Protein AF-A0A817QDR2-F1 (afdb_monomer)

pLDDT: mean 80.82, std 17.65, range [27.56, 98.0]

Radius of gyration: 17.17 Å; Cα contacts (8 Å, |Δi|>4): 346; chains: 1; bounding box: 38×42×49 Å

Foldseek 3Di:
DDADEDEADPPDDPVVCLVCQCRHQEYEYDYPDDDDNLSNQNHQEYAYQNDDPNNLVNPACVSHVNHQYEHYHQDVPDARDQRNVCCQLQQSNVRHAEYERHEHEDHDLPRPGANQRYAYYEYEYCAPLCVVSSCNSYQNHNYYHYHHDHDVDDDHDDHDDDPDRPVVVVPDPD

Sequence (174 aa):
MYTSLLLIDETESHELISALAPHAGLLTVNTWDDIDLHKFRNLYSLKLARPTQIQLKQIRADTMPNLTYLSLSPNVYFSAPKQLISDAFSGEFRHLRWARFGHIDSYDPLCRFQSLSLRYLHIGCYHTTLIPFVLATCPNLQQLNVDCLRSGDKTMYSPAMIDNHLLQQIIGPI

Solvent-accessible surface area (backbone atoms only — not comparable to full-atom values): 9774 Å² total; per-residue (Å²): 132,85,73,38,76,43,78,42,44,89,82,64,55,71,65,60,51,64,72,44,24,63,57,21,24,32,42,38,37,61,30,81,70,90,58,75,64,80,52,29,62,51,24,31,30,42,34,29,62,43,75,44,76,67,46,55,71,60,55,41,40,88,59,33,55,57,26,28,34,41,37,40,45,80,43,93,91,40,63,49,55,58,65,46,55,46,39,54,39,43,28,60,30,62,46,26,27,35,41,26,53,19,26,52,88,68,80,74,86,82,61,89,40,46,7,75,34,33,30,37,41,36,39,25,29,67,56,67,61,53,53,53,54,52,51,69,23,24,75,52,42,74,43,80,47,74,47,74,46,85,58,95,68,94,69,88,63,80,59,75,82,67,89,88,47,77,65,61,77,71,66,66,89,130

Mean predicted aligned error: 8.59 Å

Nearest PDB structures (foldseek):
  5dle-assembly1_D  TM=4.550E-01  e=2.039E+00  Borreliella burgdorferi B31
  6gyu-assembly1_A  TM=3.817E-01  e=1.925E+00  Saccharomyces cerevisiae S288C
  6cwz-assembly1_C  TM=2.763E-01  e=1.817E+00  Homo sapiens
  2m1z-assembly1_A  TM=3.635E-01  e=8.591E+00  Listeria monocytogenes EGD-e
  3vfc-assembly1_A-2  TM=3.161E-01  e=7.657E+00  Mycolicibacterium smegmatis MC2 155

InterPro domains:
  IPR032675 Leucine-rich repeat domain superfamily [G3DSA:3.80.10.10] (6-165)

Organism: NCBI:txid392032

Structure (mmCIF, N/CA/C/O backbone):
data_AF-A0A817QDR2-F1
#
_entry.id   AF-A0A817QDR2-F1
#
loop_
_atom_site.group_PDB
_atom_site.id
_atom_site.type_symbol
_atom_site.label_atom_id
_atom_site.label_alt_id
_atom_site.label_comp_id
_atom_site.label_asym_id
_atom_site.label_entity_id
_atom_site.label_seq_id
_atom_site.pdbx_PDB_ins_code
_atom_site.Cartn_x
_atom_site.Cartn_y
_atom_site.Cartn_z
_atom_site.occupancy
_atom_site.B_iso_or_equiv
_atom_site.auth_seq_id
_atom_site.auth_comp_id
_atom_site.auth_asym_id
_atom_site.auth_atom_id
_atom_site.pdbx_PDB_model_num
ATOM 1 N N . MET A 1 1 ? -20.140 -5.676 12.473 1.00 46.75 1 MET A N 1
ATOM 2 C CA . MET A 1 1 ? -19.163 -4.663 12.925 1.00 46.75 1 MET A CA 1
ATOM 3 C C . MET A 1 1 ? -19.331 -3.473 11.996 1.00 46.75 1 MET A C 1
ATOM 5 O O . MET A 1 1 ? -19.200 -3.670 10.796 1.00 46.75 1 MET A O 1
ATOM 9 N N . TYR A 1 2 ? -19.761 -2.312 12.496 1.00 47.16 2 TYR A N 1
ATOM 10 C CA . TYR A 1 2 ? -19.961 -1.130 11.650 1.00 47.16 2 TYR A CA 1
ATOM 11 C C . TYR A 1 2 ? -18.597 -0.640 11.172 1.00 47.16 2 TYR A C 1
ATOM 13 O O . TYR A 1 2 ? -17.750 -0.273 11.979 1.00 47.16 2 TYR A O 1
ATOM 21 N N . THR A 1 3 ? -18.358 -0.707 9.870 1.00 59.53 3 THR A N 1
ATOM 22 C CA . THR A 1 3 ? -17.139 -0.190 9.259 1.00 59.53 3 THR A CA 1
ATOM 23 C C . THR A 1 3 ? -17.344 1.271 8.906 1.00 59.53 3 THR A C 1
ATOM 25 O O . THR A 1 3 ? -18.051 1.581 7.949 1.00 59.53 3 THR A O 1
ATOM 28 N N . SER A 1 4 ? -16.736 2.157 9.687 1.00 79.94 4 SER A N 1
ATOM 29 C CA . SER A 1 4 ? -16.801 3.595 9.449 1.00 79.94 4 SER A CA 1
ATOM 30 C C . SER A 1 4 ? -15.787 3.997 8.378 1.00 79.94 4 SER A C 1
ATOM 32 O O . SER A 1 4 ? -14.612 3.617 8.454 1.00 79.94 4 SER A O 1
ATOM 34 N N . LEU A 1 5 ? -16.260 4.750 7.384 1.00 86.12 5 LEU A N 1
ATOM 35 C CA . LEU A 1 5 ? -15.426 5.473 6.433 1.00 86.12 5 LEU A CA 1
ATOM 36 C C . LEU A 1 5 ? -15.083 6.834 7.022 1.00 86.12 5 LEU A C 1
ATOM 38 O O . LEU A 1 5 ? -15.989 7.594 7.353 1.00 86.12 5 LEU A O 1
ATOM 42 N N . LEU A 1 6 ? -13.790 7.130 7.119 1.00 87.50 6 LEU A N 1
ATOM 43 C CA . LEU A 1 6 ? -13.303 8.463 7.434 1.00 87.50 6 LEU A CA 1
ATOM 44 C C . LEU A 1 6 ? -12.636 9.061 6.195 1.00 87.50 6 LEU A C 1
ATOM 46 O O . LEU A 1 6 ? -11.732 8.458 5.605 1.00 87.50 6 LEU A O 1
ATOM 50 N N . LEU A 1 7 ? -13.109 10.238 5.798 1.00 88.19 7 LEU A N 1
ATOM 51 C CA . LEU A 1 7 ? -12.512 11.054 4.752 1.00 88.19 7 LEU A CA 1
ATOM 52 C C . LEU A 1 7 ? -11.889 12.266 5.428 1.00 88.19 7 LEU A C 1
ATOM 54 O O . LEU A 1 7 ? -12.609 13.053 6.020 1.00 88.19 7 LEU A O 1
ATOM 58 N N . ILE A 1 8 ? -10.573 12.408 5.324 1.00 86.19 8 ILE A N 1
ATOM 59 C CA . ILE A 1 8 ? -9.864 13.559 5.874 1.00 86.19 8 ILE A CA 1
ATOM 60 C C . ILE A 1 8 ? -9.470 14.474 4.726 1.00 86.19 8 ILE A C 1
ATOM 62 O O . ILE A 1 8 ? -8.744 14.059 3.819 1.00 86.19 8 ILE A O 1
ATOM 66 N N . ASP A 1 9 ? -9.941 15.711 4.792 1.00 87.81 9 ASP A N 1
ATOM 67 C CA . ASP A 1 9 ? -9.598 16.797 3.878 1.00 87.81 9 ASP A CA 1
ATOM 68 C C . ASP A 1 9 ? -9.094 18.013 4.676 1.00 87.81 9 ASP A C 1
ATOM 70 O O . ASP A 1 9 ? -9.095 17.987 5.907 1.00 87.81 9 ASP A O 1
ATOM 74 N N . GLU A 1 10 ? -8.680 19.078 3.990 1.00 79.25 10 GLU A N 1
ATOM 75 C CA . GLU A 1 10 ? -8.056 20.285 4.572 1.00 79.25 10 GLU A CA 1
ATOM 76 C C . GLU A 1 10 ? -8.920 21.005 5.638 1.00 79.25 10 GLU A C 1
ATOM 78 O O . GLU A 1 10 ? -8.436 21.879 6.353 1.00 79.25 10 GLU A O 1
ATOM 83 N N . THR A 1 11 ? -10.204 20.658 5.770 1.00 78.06 11 THR A N 1
ATOM 84 C CA . THR A 1 11 ? -11.160 21.312 6.681 1.00 78.06 11 THR A CA 1
ATOM 85 C C . THR A 1 11 ? -11.501 20.509 7.939 1.00 78.06 11 THR A C 1
ATOM 87 O O . THR A 1 11 ? -12.254 21.001 8.781 1.00 78.06 11 THR A O 1
ATOM 90 N N . GLU A 1 12 ? -11.034 19.265 8.072 1.00 76.69 12 GLU A N 1
ATOM 91 C CA . GLU A 1 12 ? -11.404 18.416 9.212 1.00 76.69 12 GLU A CA 1
ATOM 92 C C . GLU A 1 12 ? -10.620 18.773 10.482 1.00 76.69 12 GLU A C 1
ATOM 94 O O . GLU A 1 12 ? -9.407 18.977 10.457 1.00 76.69 12 GLU A O 1
ATOM 99 N N . SER A 1 13 ? -11.299 18.810 11.635 1.00 79.56 13 SER A N 1
ATOM 100 C CA . SER A 1 13 ? -10.632 19.108 12.903 1.00 79.56 13 SER A CA 1
ATOM 101 C C . SER A 1 13 ? -9.872 17.890 13.446 1.00 79.56 13 SER A C 1
ATOM 103 O O . SER A 1 13 ? -10.370 16.761 13.465 1.00 79.56 13 SER A O 1
ATOM 105 N N . HIS A 1 14 ? -8.665 18.118 13.975 1.00 82.25 14 HIS A N 1
ATOM 106 C CA . HIS A 1 14 ? -7.838 17.068 14.588 1.00 82.25 14 HIS A CA 1
ATOM 107 C C . HIS A 1 14 ? -8.523 16.333 15.756 1.00 82.25 14 HIS A C 1
ATOM 109 O O . HIS A 1 14 ? -8.192 15.175 16.042 1.00 82.25 14 HIS A O 1
ATOM 115 N N . GLU A 1 15 ? -9.470 16.988 16.432 1.00 84.56 15 GLU A N 1
ATOM 116 C CA . GLU A 1 15 ? -10.267 16.399 17.511 1.00 84.56 15 GLU A CA 1
ATOM 117 C C . GLU A 1 15 ? -11.235 15.337 16.984 1.00 84.56 15 GLU A C 1
ATOM 119 O O . GLU A 1 15 ? -11.262 14.223 17.511 1.00 84.56 15 GLU A O 1
ATOM 124 N N . LEU A 1 16 ? -11.962 15.635 15.899 1.00 85.12 16 LEU A N 1
ATOM 125 C CA . LEU A 1 16 ? -12.864 14.680 15.250 1.00 85.12 16 LEU A CA 1
ATOM 126 C C . LEU A 1 16 ? -12.090 13.482 14.700 1.00 85.12 16 LEU A C 1
ATOM 128 O O . LEU A 1 16 ? -12.473 12.336 14.940 1.00 85.12 16 LEU A O 1
ATOM 132 N N . ILE A 1 17 ? -10.950 13.740 14.053 1.00 86.94 17 ILE A N 1
ATOM 133 C CA . ILE A 1 17 ? -10.056 12.686 13.563 1.00 86.94 17 ILE A CA 1
ATOM 134 C C . ILE A 1 17 ? -9.629 11.776 14.719 1.00 86.94 17 ILE A C 1
ATOM 136 O O . ILE A 1 17 ? -9.711 10.555 14.609 1.00 86.94 17 ILE A O 1
ATOM 140 N N . SER A 1 18 ? -9.212 12.348 15.852 1.00 88.12 18 SER A N 1
ATOM 141 C CA . SER A 1 18 ? -8.756 11.561 17.005 1.00 88.12 18 SER A CA 1
ATOM 142 C C . SER A 1 18 ? -9.887 10.760 17.660 1.00 88.12 18 SER A C 1
ATOM 144 O O . SER A 1 18 ? -9.646 9.639 18.104 1.00 88.12 18 SER A O 1
ATOM 146 N N . ALA A 1 19 ? -11.114 11.289 17.685 1.00 88.94 19 ALA A N 1
ATOM 147 C CA . ALA A 1 19 ? -12.282 10.590 18.218 1.00 88.94 19 ALA A CA 1
ATOM 148 C C . ALA A 1 19 ? -12.730 9.415 17.328 1.00 88.94 19 ALA A C 1
ATOM 150 O O . ALA A 1 19 ? -13.168 8.382 17.835 1.00 88.94 19 ALA A O 1
ATOM 151 N N . LEU A 1 20 ? -12.609 9.552 16.004 1.00 89.25 20 LEU A N 1
ATOM 152 C CA . LEU A 1 20 ? -13.092 8.559 15.040 1.00 89.25 20 LEU A CA 1
ATOM 153 C C . LEU A 1 20 ? -12.028 7.534 14.624 1.00 89.25 20 LEU A C 1
ATOM 155 O O . LEU A 1 20 ? -12.380 6.412 14.251 1.00 89.25 20 LEU A O 1
ATOM 159 N N . ALA A 1 21 ? -10.739 7.875 14.717 1.00 91.06 21 ALA A N 1
ATOM 160 C CA . ALA A 1 21 ? -9.633 7.030 14.262 1.00 91.06 21 ALA A CA 1
ATOM 161 C C . ALA A 1 21 ? -9.650 5.587 14.808 1.00 91.06 21 ALA A C 1
ATOM 163 O O . ALA A 1 21 ? -9.457 4.666 14.009 1.00 91.06 21 ALA A O 1
ATOM 164 N N . PRO A 1 22 ? -9.952 5.323 16.098 1.00 90.69 22 PRO A N 1
ATOM 165 C CA . PRO A 1 22 ? -9.981 3.954 16.618 1.00 90.69 22 PRO A CA 1
ATOM 166 C C . PRO A 1 22 ? -11.045 3.060 15.964 1.00 90.69 22 PRO A C 1
ATOM 168 O O . PRO A 1 22 ? -10.914 1.836 15.978 1.00 90.69 22 PRO A O 1
ATOM 171 N N . HIS A 1 23 ? -12.099 3.650 15.396 1.00 90.19 23 HIS A N 1
ATOM 172 C CA . HIS A 1 23 ? -13.236 2.937 14.806 1.00 90.19 23 HIS A CA 1
ATOM 173 C C . HIS A 1 23 ? -13.219 2.931 13.274 1.00 90.19 23 HIS A C 1
ATOM 175 O O . HIS A 1 23 ? -14.005 2.216 12.648 1.00 90.19 23 HIS A O 1
ATOM 181 N N . ALA A 1 24 ? -12.337 3.718 12.660 1.00 91.56 24 ALA A N 1
ATOM 182 C CA . ALA A 1 24 ? -12.218 3.796 11.216 1.00 91.56 24 ALA A CA 1
ATOM 183 C C . ALA A 1 24 ? -11.559 2.525 10.663 1.00 91.56 24 ALA A C 1
ATOM 185 O O . ALA A 1 24 ? -10.430 2.172 11.006 1.00 91.56 24 ALA A O 1
ATOM 186 N N . GLY A 1 25 ? -12.290 1.840 9.786 1.00 93.69 25 GLY A N 1
ATOM 187 C CA . GLY A 1 25 ? -11.769 0.700 9.031 1.00 93.69 25 GLY A CA 1
ATOM 188 C C . GLY A 1 25 ? -11.369 1.066 7.601 1.00 93.69 25 GLY A C 1
ATOM 189 O O . GLY A 1 25 ? -10.508 0.417 7.002 1.00 93.69 25 GLY A O 1
ATOM 190 N N . LEU A 1 26 ? -11.964 2.141 7.080 1.00 95.81 26 LEU A N 1
ATOM 191 C CA . LEU A 1 26 ? -11.651 2.735 5.788 1.00 95.81 26 LEU A CA 1
ATOM 192 C C . LEU A 1 26 ? -11.172 4.165 6.025 1.00 95.81 26 LEU A C 1
ATOM 194 O O . LEU A 1 26 ? -11.896 4.961 6.624 1.00 95.81 26 LEU A O 1
ATOM 198 N N . LEU A 1 27 ? -9.991 4.498 5.517 1.00 95.19 27 LEU A N 1
ATOM 199 C CA . LEU A 1 27 ? -9.448 5.848 5.588 1.00 95.19 27 LEU A CA 1
ATOM 200 C C . LEU A 1 27 ? -9.057 6.340 4.198 1.00 95.19 27 LEU A C 1
ATOM 202 O O . LEU A 1 27 ? -8.288 5.688 3.489 1.00 95.19 27 LEU A O 1
ATOM 206 N N . THR A 1 28 ? -9.573 7.509 3.826 1.00 94.50 28 THR A N 1
ATOM 207 C CA . THR A 1 28 ? -9.085 8.284 2.684 1.00 94.50 28 THR A CA 1
ATOM 208 C C . THR A 1 28 ? -8.546 9.616 3.181 1.00 94.50 28 THR A C 1
ATOM 210 O O . THR A 1 28 ? -9.272 10.367 3.818 1.00 94.50 28 THR A O 1
ATOM 213 N N . VAL A 1 29 ? -7.287 9.912 2.872 1.00 92.50 29 VAL A N 1
ATOM 214 C CA . VAL A 1 29 ? -6.633 11.182 3.202 1.00 92.50 29 VAL A CA 1
ATOM 215 C C . VAL A 1 29 ? -6.399 11.966 1.920 1.00 92.50 29 VAL A C 1
ATOM 217 O O . VAL A 1 29 ? -5.735 11.474 1.002 1.00 92.50 29 VAL A O 1
ATOM 220 N N . ASN A 1 30 ? -6.938 13.178 1.864 1.00 90.19 30 ASN A N 1
ATOM 221 C CA . ASN A 1 30 ? -6.834 14.104 0.740 1.00 90.19 30 ASN A CA 1
ATOM 222 C C . ASN A 1 30 ? -6.220 15.463 1.119 1.00 90.19 30 ASN A C 1
ATOM 224 O O . ASN A 1 30 ? -6.339 16.428 0.376 1.00 90.19 30 ASN A O 1
ATOM 228 N N . THR A 1 31 ? -5.502 15.527 2.233 1.00 87.19 31 THR A N 1
ATOM 229 C CA . THR A 1 31 ? -4.751 16.716 2.651 1.00 87.19 31 THR A CA 1
ATOM 230 C C . THR A 1 31 ? -3.241 16.490 2.517 1.00 87.19 31 THR A C 1
ATOM 232 O O . THR A 1 31 ? -2.782 15.348 2.428 1.00 87.19 31 THR A O 1
ATOM 235 N N . TRP A 1 32 ? -2.480 17.585 2.480 1.00 84.44 32 TRP A N 1
ATOM 236 C CA . TRP A 1 32 ? -1.022 17.594 2.634 1.00 84.44 32 TRP A CA 1
ATOM 237 C C . TRP A 1 32 ? -0.577 17.549 4.099 1.00 84.44 32 TRP A C 1
ATOM 239 O O . TRP A 1 32 ? 0.615 17.393 4.359 1.00 84.44 32 TRP A O 1
ATOM 249 N N . ASP A 1 33 ? -1.511 17.690 5.039 1.00 87.44 33 ASP A N 1
ATOM 250 C CA . ASP A 1 33 ? -1.206 17.664 6.463 1.00 87.44 33 ASP A CA 1
ATOM 251 C C . ASP A 1 33 ? -0.723 16.284 6.901 1.00 87.44 33 ASP A C 1
ATOM 253 O O . ASP A 1 33 ? -1.221 15.237 6.468 1.00 87.44 33 ASP A O 1
ATOM 257 N N . ASP A 1 34 ? 0.236 16.279 7.822 1.00 84.38 34 ASP A N 1
ATOM 258 C CA . ASP A 1 34 ? 0.680 15.046 8.444 1.00 84.38 34 ASP A CA 1
ATOM 259 C C . ASP A 1 34 ? -0.399 14.512 9.386 1.00 84.38 34 ASP A C 1
ATOM 261 O O . ASP A 1 34 ? -0.890 15.187 10.292 1.00 84.38 34 ASP A O 1
ATOM 265 N N . ILE A 1 35 ? -0.743 13.245 9.175 1.00 89.00 35 ILE A N 1
ATOM 266 C CA . ILE A 1 35 ? -1.721 12.526 9.978 1.00 89.00 35 ILE A CA 1
ATOM 267 C C . ILE A 1 35 ? -0.994 11.364 10.620 1.00 89.00 35 ILE A C 1
ATOM 269 O O . ILE A 1 35 ? -0.294 10.603 9.952 1.00 89.00 35 ILE A O 1
ATOM 273 N N . ASP A 1 36 ? -1.177 11.232 11.927 1.00 91.75 36 ASP A N 1
ATOM 274 C CA . ASP A 1 36 ? -0.697 10.079 12.668 1.00 91.75 36 ASP A CA 1
ATOM 275 C C . ASP A 1 36 ? -1.579 8.859 12.363 1.00 91.75 36 ASP A C 1
ATOM 277 O O . ASP A 1 36 ? -2.659 8.675 12.934 1.00 91.75 36 ASP A O 1
ATOM 281 N N . LEU A 1 37 ? -1.107 8.025 11.438 1.00 92.81 37 LEU A N 1
ATOM 282 C CA . LEU A 1 37 ? -1.757 6.795 11.012 1.00 92.81 37 LEU A CA 1
ATOM 283 C C . LEU A 1 37 ? -1.770 5.728 12.121 1.00 92.81 37 LEU A C 1
ATOM 285 O O . LEU A 1 37 ? -2.599 4.820 12.072 1.00 92.81 37 LEU A O 1
ATOM 289 N N . HIS A 1 38 ? -0.935 5.842 13.164 1.00 92.06 38 HIS A N 1
ATOM 290 C CA . HIS A 1 38 ? -0.927 4.892 14.287 1.00 92.06 38 HIS A CA 1
ATOM 291 C C . HIS A 1 38 ? -2.204 4.953 15.137 1.00 92.06 38 HIS A C 1
ATOM 293 O O . HIS A 1 38 ? -2.518 4.009 15.872 1.00 92.06 38 HIS A O 1
ATOM 299 N N . LYS A 1 39 ? -2.977 6.039 15.020 1.00 91.88 39 LYS A N 1
ATOM 300 C CA . LYS A 1 39 ? -4.296 6.172 15.656 1.00 91.88 39 LYS A CA 1
ATOM 301 C C . LYS A 1 39 ? -5.341 5.223 15.055 1.00 91.88 39 LYS A C 1
ATOM 303 O O . LYS A 1 39 ? -6.343 4.925 15.702 1.00 91.88 39 LYS A O 1
ATOM 308 N N . PHE A 1 40 ? -5.098 4.710 13.852 1.00 92.75 40 PHE A N 1
ATOM 309 C CA . PHE A 1 40 ? -6.059 3.953 13.056 1.00 92.75 40 PHE A CA 1
ATOM 310 C C . PHE A 1 40 ? -5.785 2.442 13.086 1.00 92.75 40 PHE A C 1
ATOM 312 O O . PHE A 1 40 ? -5.441 1.814 12.086 1.00 92.75 40 PHE A O 1
ATOM 319 N N . ARG A 1 41 ? -5.945 1.826 14.261 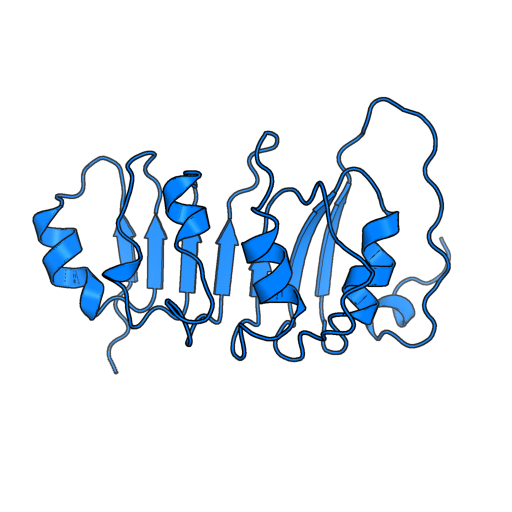1.00 88.88 41 ARG A N 1
ATOM 320 C CA . ARG A 1 41 ? -5.536 0.426 14.510 1.00 88.88 41 ARG A CA 1
ATOM 321 C C . ARG A 1 41 ? -6.368 -0.638 13.784 1.00 88.88 41 ARG A C 1
ATOM 323 O O . ARG A 1 41 ? -5.928 -1.776 13.659 1.00 88.88 41 ARG A O 1
ATOM 330 N N . ASN A 1 42 ? -7.567 -0.284 13.325 1.00 90.25 42 ASN A N 1
ATOM 331 C CA . ASN A 1 42 ? -8.517 -1.208 12.698 1.00 90.25 42 ASN A CA 1
ATOM 332 C C . ASN A 1 42 ? -8.593 -1.054 11.171 1.00 90.25 42 ASN A C 1
ATOM 334 O O . ASN A 1 42 ? -9.537 -1.548 10.550 1.00 90.25 42 ASN A O 1
ATOM 338 N N . LEU A 1 43 ? -7.613 -0.381 10.558 1.00 94.62 43 LEU A N 1
ATOM 339 C CA . LEU A 1 43 ? -7.612 -0.167 9.116 1.00 94.62 43 LEU A CA 1
ATOM 340 C C . LEU A 1 43 ? -7.485 -1.469 8.346 1.00 94.62 43 LEU A C 1
ATOM 342 O O . LEU A 1 43 ? -6.537 -2.235 8.512 1.00 94.62 43 LEU A O 1
ATOM 346 N N . TYR A 1 44 ? -8.417 -1.641 7.419 1.00 96.31 44 TYR A N 1
ATOM 347 C CA . TYR A 1 44 ? -8.321 -2.631 6.360 1.00 96.31 44 TYR A CA 1
ATOM 348 C C . TYR A 1 44 ? -8.249 -1.983 4.972 1.00 96.31 44 TYR A C 1
ATOM 350 O O . TYR A 1 44 ? -7.864 -2.659 4.018 1.00 96.31 44 TYR A O 1
ATOM 358 N N . SER A 1 45 ? -8.550 -0.685 4.843 1.00 97.50 45 SER A N 1
ATOM 359 C CA . SER A 1 45 ? -8.353 0.080 3.608 1.00 97.50 45 SER A CA 1
ATOM 360 C C . SER A 1 45 ? -7.751 1.449 3.886 1.00 97.50 45 SER A C 1
ATOM 362 O O . SER A 1 45 ? -8.323 2.240 4.636 1.00 97.50 45 SER A O 1
ATOM 364 N N . LEU A 1 46 ? -6.655 1.757 3.197 1.00 96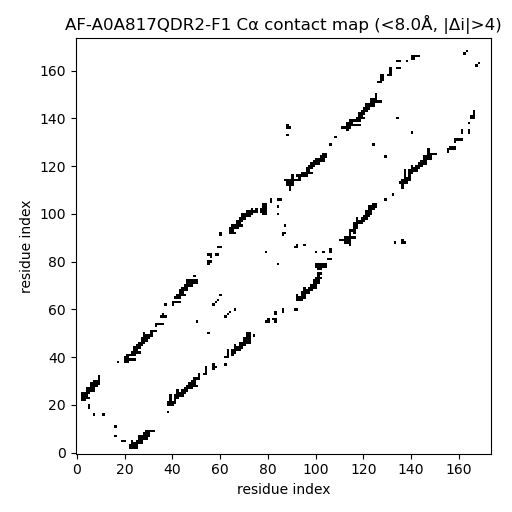.75 46 LEU A N 1
ATOM 365 C CA . LEU A 1 46 ? -5.995 3.055 3.240 1.00 96.75 46 LEU A CA 1
ATOM 366 C C . LEU A 1 46 ? -5.841 3.622 1.828 1.00 96.75 46 LEU A C 1
ATOM 368 O O . LEU A 1 46 ? -5.284 2.978 0.937 1.00 96.75 46 LEU A O 1
ATOM 372 N N . LYS A 1 47 ? -6.294 4.858 1.630 1.00 95.25 47 LYS A N 1
ATOM 373 C CA . LYS A 1 47 ? -6.063 5.633 0.413 1.00 95.25 47 LYS A CA 1
ATOM 374 C C . LYS A 1 47 ? -5.434 6.972 0.773 1.00 95.25 47 LYS A C 1
ATOM 376 O O . LYS A 1 47 ? -6.053 7.781 1.453 1.00 95.25 47 LYS A O 1
ATOM 381 N N . LEU A 1 48 ? -4.231 7.224 0.273 1.00 93.25 48 LEU A N 1
ATOM 382 C CA . LEU A 1 48 ? -3.549 8.507 0.403 1.00 93.25 48 LEU A CA 1
ATOM 383 C C . LEU A 1 48 ? -3.535 9.187 -0.967 1.00 93.25 48 LEU A C 1
ATOM 385 O O . LEU A 1 48 ? -2.834 8.749 -1.882 1.00 93.25 48 LEU A O 1
ATOM 389 N N . ALA A 1 49 ? -4.344 10.234 -1.128 1.00 89.44 49 ALA A N 1
ATOM 390 C CA . ALA A 1 49 ? -4.411 11.007 -2.366 1.00 89.44 49 ALA A CA 1
ATOM 391 C C . ALA A 1 49 ? -3.189 11.930 -2.533 1.00 89.44 49 ALA A C 1
ATOM 393 O O . ALA A 1 49 ? -2.754 12.187 -3.656 1.00 89.44 49 ALA A O 1
ATOM 394 N N . ARG A 1 50 ? -2.629 12.401 -1.414 1.00 87.88 50 ARG A N 1
ATOM 395 C CA . ARG A 1 50 ? -1.485 13.321 -1.344 1.00 87.88 50 ARG A CA 1
ATOM 396 C C . ARG A 1 50 ? -0.507 12.857 -0.250 1.00 87.88 50 ARG A C 1
ATOM 398 O O . ARG A 1 50 ? -0.390 13.508 0.779 1.00 87.88 50 ARG A O 1
ATOM 405 N N . PRO A 1 51 ? 0.128 11.680 -0.411 1.00 89.00 51 PRO A N 1
ATOM 406 C CA . PRO A 1 51 ? 0.923 11.088 0.659 1.00 89.00 51 PRO A CA 1
ATOM 407 C C . PRO A 1 51 ? 2.147 11.944 1.006 1.00 89.00 51 PRO A C 1
ATOM 409 O O . PRO A 1 51 ? 2.902 12.343 0.116 1.00 89.00 51 PRO A O 1
ATOM 412 N N . THR A 1 52 ? 2.393 12.149 2.299 1.00 88.56 52 THR A N 1
ATOM 413 C CA . THR A 1 52 ? 3.649 12.729 2.798 1.00 88.56 52 THR A CA 1
ATOM 414 C C . THR A 1 52 ? 4.672 11.635 3.108 1.00 88.56 52 THR A C 1
ATOM 416 O O . THR A 1 52 ? 4.328 10.490 3.409 1.00 88.56 52 THR A O 1
ATOM 419 N N . GLN A 1 53 ? 5.965 11.978 3.095 1.00 86.38 53 GLN A N 1
ATOM 420 C CA . GLN A 1 53 ? 7.033 11.038 3.474 1.00 86.38 53 GLN A CA 1
ATOM 421 C C . GLN A 1 53 ? 6.883 10.513 4.907 1.00 86.38 53 GLN A C 1
ATOM 423 O O . GLN A 1 53 ? 7.289 9.387 5.197 1.00 86.38 53 GLN A O 1
ATOM 428 N N . ILE A 1 54 ? 6.301 11.311 5.804 1.00 89.00 54 ILE A N 1
ATOM 429 C CA . ILE A 1 54 ? 6.061 10.914 7.191 1.00 89.00 54 ILE A CA 1
ATOM 430 C C . ILE A 1 54 ? 4.954 9.864 7.244 1.00 89.00 54 ILE A C 1
ATOM 432 O O . ILE A 1 54 ? 5.186 8.788 7.792 1.00 89.00 54 ILE A O 1
ATOM 436 N N . GLN A 1 55 ? 3.809 10.117 6.604 1.00 91.25 55 GLN A N 1
ATOM 437 C CA . GLN A 1 55 ? 2.701 9.159 6.531 1.00 91.25 55 GLN A CA 1
ATOM 438 C C . GLN A 1 55 ? 3.160 7.812 5.959 1.00 91.25 55 GLN A C 1
ATOM 440 O O . GLN A 1 55 ? 2.858 6.757 6.505 1.00 91.25 55 GLN A O 1
ATOM 445 N N . LEU A 1 56 ? 3.962 7.825 4.895 1.00 90.50 56 LEU A N 1
ATOM 446 C CA . LEU A 1 56 ? 4.413 6.598 4.236 1.00 90.50 56 LEU A CA 1
ATOM 447 C C . LEU A 1 56 ? 5.335 5.742 5.100 1.00 90.50 56 LEU A C 1
ATOM 449 O O . LEU A 1 56 ? 5.270 4.517 5.034 1.00 90.50 56 LEU A O 1
ATOM 453 N N . LYS A 1 57 ? 6.180 6.369 5.925 1.00 89.94 57 LYS A N 1
ATOM 454 C CA . LYS A 1 57 ? 7.038 5.652 6.880 1.00 89.94 57 LYS A CA 1
ATOM 455 C C . LYS A 1 57 ? 6.234 4.952 7.977 1.00 89.94 57 LYS A C 1
ATOM 457 O O . LYS A 1 57 ? 6.731 3.984 8.549 1.00 89.94 57 LYS A O 1
ATOM 462 N N . GLN A 1 58 ? 5.020 5.426 8.261 1.00 93.00 58 GLN A N 1
ATOM 463 C CA . GLN A 1 58 ? 4.124 4.831 9.256 1.00 93.00 58 GLN A CA 1
ATOM 464 C C . GLN A 1 58 ? 3.354 3.619 8.714 1.00 93.00 58 GLN A C 1
ATOM 466 O O . GLN A 1 58 ? 2.853 2.815 9.505 1.00 93.00 58 GLN A O 1
ATOM 471 N N . ILE A 1 59 ? 3.263 3.464 7.386 1.00 93.69 59 ILE A N 1
ATOM 472 C CA . ILE A 1 59 ? 2.621 2.308 6.753 1.00 93.69 59 ILE A CA 1
ATOM 473 C C . ILE A 1 59 ? 3.548 1.106 6.900 1.00 93.69 59 ILE A C 1
ATOM 475 O O . ILE A 1 59 ? 4.510 0.947 6.148 1.00 93.69 59 ILE A O 1
ATOM 479 N N . ARG A 1 60 ? 3.254 0.263 7.886 1.00 92.75 60 ARG A N 1
ATOM 480 C CA . ARG A 1 60 ? 4.010 -0.945 8.205 1.00 92.75 60 ARG A CA 1
ATOM 481 C C . ARG A 1 60 ? 3.042 -2.076 8.539 1.00 92.75 60 ARG A C 1
ATOM 483 O O . ARG A 1 60 ? 1.910 -1.841 8.964 1.00 92.75 60 ARG A O 1
ATOM 490 N N . ALA A 1 61 ? 3.468 -3.313 8.312 1.00 90.56 61 ALA A N 1
ATOM 491 C CA . ALA A 1 61 ? 2.613 -4.476 8.538 1.00 90.56 61 ALA A CA 1
ATOM 492 C C . ALA A 1 61 ? 2.280 -4.695 10.024 1.00 90.56 61 ALA A C 1
ATOM 494 O O . ALA A 1 61 ? 1.205 -5.190 10.348 1.00 90.56 61 ALA A O 1
ATOM 495 N N . ASP A 1 62 ? 3.169 -4.293 10.931 1.00 89.94 62 ASP A N 1
ATOM 496 C CA . ASP A 1 62 ? 2.969 -4.361 12.380 1.00 89.94 62 ASP A CA 1
ATOM 497 C C . ASP A 1 62 ? 1.983 -3.301 12.896 1.00 89.94 62 ASP A C 1
ATOM 499 O O . ASP A 1 62 ? 1.247 -3.553 13.850 1.00 89.94 62 ASP A O 1
ATOM 503 N N . THR A 1 63 ? 1.918 -2.133 12.252 1.00 89.81 63 THR A N 1
ATOM 504 C CA . THR A 1 63 ? 0.996 -1.047 12.621 1.00 89.81 63 THR A CA 1
ATOM 505 C C . THR A 1 63 ? -0.379 -1.198 11.977 1.00 89.81 63 THR A C 1
ATOM 507 O O . THR A 1 63 ? -1.378 -0.772 12.558 1.00 89.81 63 THR A O 1
ATOM 510 N N . MET A 1 64 ? -0.445 -1.827 10.800 1.00 93.44 64 MET A N 1
ATOM 511 C CA . MET A 1 64 ? -1.673 -2.048 10.031 1.00 93.44 64 MET A CA 1
ATOM 512 C C . MET A 1 64 ? -1.824 -3.523 9.623 1.00 93.44 64 MET A C 1
ATOM 514 O O . MET A 1 64 ? -1.889 -3.839 8.430 1.00 93.44 64 MET A O 1
ATOM 518 N N . PRO A 1 65 ? -1.915 -4.454 10.589 1.00 92.94 65 PRO A N 1
ATOM 519 C CA . PRO A 1 65 ? -1.874 -5.890 10.303 1.00 92.94 65 PRO A CA 1
ATOM 520 C C . PRO A 1 65 ? -3.052 -6.373 9.452 1.00 92.94 65 PRO A C 1
ATOM 522 O O . PRO A 1 65 ? -2.927 -7.353 8.724 1.00 92.94 65 PRO A O 1
ATOM 525 N N . ASN A 1 66 ? -4.185 -5.668 9.506 1.00 95.19 66 ASN A N 1
ATOM 526 C CA . ASN A 1 66 ? -5.418 -6.026 8.806 1.00 95.19 66 ASN A CA 1
ATOM 527 C C . ASN A 1 66 ? -5.551 -5.374 7.423 1.00 95.19 66 ASN A C 1
ATOM 5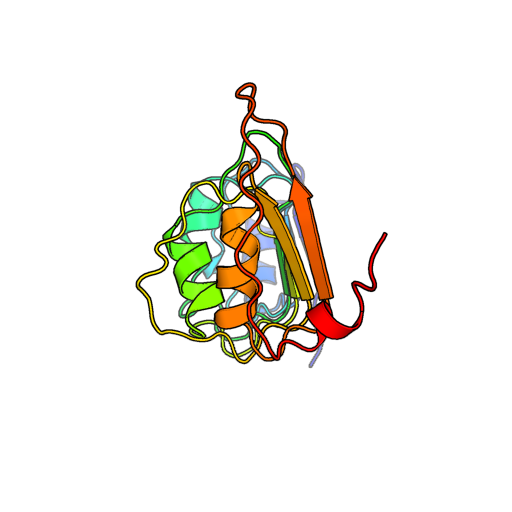29 O O . ASN A 1 66 ? -6.601 -5.503 6.793 1.00 95.19 66 ASN A O 1
ATOM 533 N N . LEU A 1 67 ? -4.523 -4.665 6.945 1.00 97.00 67 LEU A N 1
ATOM 534 C CA . LEU A 1 67 ? -4.607 -3.911 5.701 1.00 97.00 67 LEU A CA 1
ATOM 535 C C . LEU A 1 67 ? -4.832 -4.849 4.509 1.00 97.00 67 LEU A C 1
ATOM 537 O O . LEU A 1 67 ? -4.008 -5.709 4.210 1.00 97.00 67 LEU A O 1
ATOM 541 N N . THR A 1 68 ? -5.958 -4.666 3.820 1.00 98.00 68 THR A N 1
ATOM 542 C CA . THR A 1 68 ? -6.348 -5.423 2.619 1.00 98.00 68 THR A CA 1
ATOM 543 C C . THR A 1 68 ? -6.215 -4.614 1.337 1.00 98.00 68 THR A C 1
ATOM 545 O O . THR A 1 68 ? -5.988 -5.188 0.268 1.00 98.00 68 THR A O 1
ATOM 548 N N . TYR A 1 69 ? -6.327 -3.291 1.451 1.00 97.94 69 TYR A N 1
ATOM 549 C CA . TYR A 1 69 ? -6.299 -2.349 0.344 1.00 97.94 69 TYR A CA 1
ATOM 550 C C . TYR A 1 69 ? -5.388 -1.170 0.686 1.00 97.94 69 TYR A C 1
ATOM 552 O O . TYR A 1 69 ? -5.579 -0.508 1.708 1.00 97.94 69 TYR A O 1
ATOM 560 N N . LEU A 1 70 ? -4.429 -0.884 -0.192 1.00 96.94 70 LEU A N 1
ATOM 561 C CA . LEU A 1 70 ? -3.541 0.268 -0.077 1.00 96.94 70 LEU A CA 1
ATOM 562 C C . LEU A 1 70 ? -3.449 1.006 -1.409 1.00 96.94 70 LEU A C 1
ATOM 564 O O . LEU A 1 70 ? -2.972 0.452 -2.393 1.00 96.94 70 LEU A O 1
ATOM 568 N N . SER A 1 71 ? -3.849 2.273 -1.442 1.00 94.94 71 SER A N 1
ATOM 569 C CA . SER A 1 71 ? -3.720 3.119 -2.627 1.00 94.94 71 SER A CA 1
ATOM 570 C C . SER A 1 71 ? -2.933 4.379 -2.320 1.00 94.94 71 SER A C 1
ATOM 572 O O . SER A 1 71 ? -3.436 5.276 -1.648 1.00 94.94 71 SER A O 1
ATOM 574 N N . LEU A 1 72 ? -1.749 4.490 -2.906 1.00 92.06 72 LEU A N 1
ATOM 575 C CA . LEU A 1 72 ? -0.988 5.727 -2.990 1.00 92.06 72 LEU A CA 1
ATOM 576 C C . LEU A 1 72 ? -1.273 6.368 -4.347 1.00 92.06 72 LEU A C 1
ATOM 578 O O . LEU A 1 72 ? -1.191 5.711 -5.388 1.00 92.06 72 LEU A O 1
ATOM 582 N N . SER A 1 73 ? -1.689 7.631 -4.340 1.00 81.75 73 SER A N 1
ATOM 583 C CA . SER A 1 73 ? -1.970 8.357 -5.577 1.00 81.75 73 SER A CA 1
ATOM 584 C C . SER A 1 73 ? -0.728 8.428 -6.469 1.00 81.75 73 SER A C 1
ATOM 586 O O . SER A 1 73 ? 0.378 8.612 -5.953 1.00 81.75 73 SER A O 1
ATOM 588 N N . PRO A 1 74 ? -0.887 8.315 -7.797 1.00 61.81 74 PRO A N 1
ATOM 589 C CA . PRO A 1 74 ? 0.205 8.471 -8.745 1.00 61.81 74 PRO A CA 1
ATOM 590 C C . PRO A 1 74 ? 0.622 9.946 -8.802 1.00 61.81 74 PRO A C 1
ATOM 592 O O . PRO A 1 74 ? 0.140 10.713 -9.631 1.00 61.81 74 PRO A O 1
ATOM 595 N N . ASN A 1 75 ? 1.514 10.368 -7.914 1.00 64.44 75 ASN A N 1
ATOM 596 C CA . ASN A 1 75 ? 2.279 11.582 -8.148 1.00 64.44 75 ASN A CA 1
ATOM 597 C C . ASN A 1 75 ? 3.588 11.174 -8.833 1.00 64.44 75 ASN A C 1
ATOM 599 O O . ASN A 1 75 ? 4.338 10.359 -8.305 1.00 64.44 75 ASN A O 1
ATOM 603 N N . VAL A 1 76 ? 3.837 11.702 -10.032 1.00 53.81 76 VAL A N 1
ATOM 604 C CA . VAL A 1 76 ? 4.961 11.307 -10.903 1.00 53.81 76 VAL A CA 1
ATOM 605 C C . VAL A 1 76 ? 6.325 11.593 -10.255 1.00 53.81 76 VAL A C 1
ATOM 607 O O . VAL A 1 76 ? 7.322 10.978 -10.608 1.00 53.81 76 VAL A O 1
ATOM 610 N N . TYR A 1 77 ? 6.362 12.488 -9.265 1.00 63.84 77 TYR A N 1
ATOM 611 C CA . TYR A 1 77 ? 7.564 12.839 -8.503 1.00 63.84 77 TYR A CA 1
ATOM 612 C C . TYR A 1 77 ? 7.777 11.986 -7.247 1.00 63.84 77 TYR A C 1
ATOM 614 O O . TYR A 1 77 ? 8.634 12.308 -6.425 1.00 63.84 77 TYR A O 1
ATOM 622 N N . PHE A 1 78 ? 6.962 10.951 -7.044 1.00 73.56 78 PHE A N 1
ATOM 623 C CA . PHE A 1 78 ? 6.908 10.235 -5.783 1.00 73.56 78 PHE A CA 1
ATOM 624 C C . PHE A 1 78 ? 7.261 8.752 -5.926 1.00 73.56 78 PHE A C 1
ATOM 626 O O . PHE A 1 78 ? 6.570 7.990 -6.605 1.00 73.56 78 PHE A O 1
ATOM 633 N N . SER A 1 79 ? 8.293 8.355 -5.184 1.00 80.62 79 SER A N 1
ATOM 634 C CA . SER A 1 79 ? 8.757 6.978 -5.041 1.00 80.62 79 SER A CA 1
ATOM 635 C C . SER A 1 79 ? 8.284 6.384 -3.721 1.00 80.62 79 SER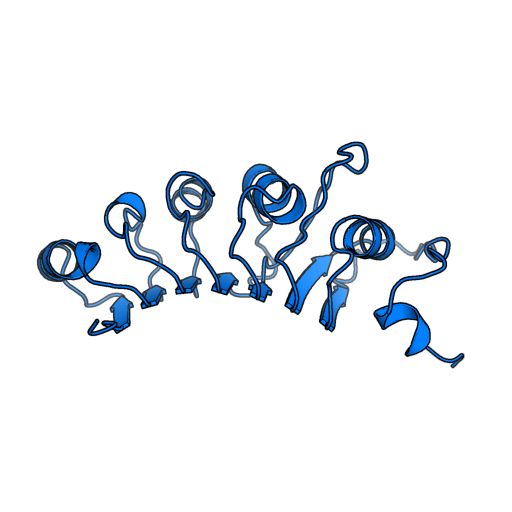 A C 1
ATOM 637 O O . SER A 1 79 ? 8.524 6.959 -2.653 1.00 80.62 79 SER A O 1
ATOM 639 N N . ALA A 1 80 ? 7.676 5.199 -3.767 1.00 84.75 80 ALA A N 1
ATOM 640 C CA . ALA A 1 80 ? 7.359 4.457 -2.554 1.00 84.75 80 ALA A CA 1
ATOM 641 C C . ALA A 1 80 ? 8.634 4.171 -1.736 1.00 84.75 80 ALA A C 1
ATOM 643 O O . ALA A 1 80 ? 9.657 3.781 -2.310 1.00 84.75 80 ALA A O 1
ATOM 644 N N . PRO A 1 81 ? 8.600 4.307 -0.395 1.00 87.75 81 PRO A N 1
ATOM 645 C CA . PRO A 1 81 ? 9.748 3.963 0.432 1.00 87.75 81 PRO A CA 1
ATOM 646 C C . PRO A 1 81 ? 10.154 2.499 0.244 1.00 87.75 81 PRO A C 1
ATOM 648 O O . PRO A 1 81 ? 9.301 1.610 0.265 1.00 87.75 81 PRO A O 1
ATOM 651 N N . LYS A 1 82 ? 11.465 2.234 0.163 1.00 87.00 82 LYS A N 1
ATOM 652 C CA . LYS A 1 82 ? 12.013 0.871 0.009 1.00 87.00 82 LYS A CA 1
ATOM 653 C C . LYS A 1 82 ? 11.453 -0.102 1.053 1.00 87.00 82 LYS A C 1
ATOM 655 O O . LYS A 1 82 ? 11.152 -1.241 0.717 1.00 87.00 82 LYS A O 1
ATOM 660 N N . GLN A 1 83 ? 11.268 0.352 2.295 1.00 87.38 83 GLN A N 1
ATOM 661 C CA . GLN A 1 83 ? 10.708 -0.480 3.363 1.00 87.38 83 GLN A CA 1
ATOM 662 C C . GLN A 1 83 ? 9.256 -0.890 3.090 1.00 87.38 83 GLN A C 1
ATOM 664 O O . GLN A 1 83 ? 8.929 -2.056 3.255 1.00 87.38 83 GLN A O 1
ATOM 669 N N . LEU A 1 84 ? 8.405 0.033 2.628 1.00 90.62 84 LEU A N 1
ATOM 670 C CA . LEU A 1 84 ? 7.008 -0.271 2.302 1.00 90.62 84 LEU A CA 1
ATOM 671 C C . LEU A 1 84 ? 6.923 -1.309 1.178 1.00 90.62 84 LEU A C 1
ATOM 673 O O . LEU A 1 84 ? 6.154 -2.264 1.259 1.00 90.62 84 LEU A O 1
ATOM 677 N N . ILE A 1 85 ? 7.751 -1.133 0.148 1.00 90.31 85 ILE A N 1
ATOM 678 C CA . ILE A 1 85 ? 7.855 -2.078 -0.964 1.00 90.31 85 ILE A CA 1
ATOM 679 C C . ILE A 1 85 ? 8.355 -3.442 -0.480 1.00 90.31 85 ILE A C 1
ATOM 681 O O . ILE A 1 85 ? 7.791 -4.469 -0.855 1.00 90.31 85 ILE A O 1
ATOM 685 N N . SER A 1 86 ? 9.376 -3.457 0.380 1.00 88.88 86 SER A N 1
ATOM 686 C CA . SER A 1 86 ? 9.891 -4.681 0.991 1.00 88.88 86 SER A CA 1
ATOM 687 C C . SER A 1 86 ? 8.800 -5.409 1.771 1.00 88.88 86 SER A C 1
ATOM 689 O O . SER A 1 86 ? 8.561 -6.573 1.487 1.00 88.88 86 SER A O 1
ATOM 691 N N . ASP A 1 87 ? 8.101 -4.730 2.684 1.00 90.50 87 ASP A N 1
ATOM 692 C CA . ASP A 1 87 ? 7.055 -5.321 3.530 1.00 90.50 87 ASP A CA 1
ATOM 693 C C . ASP A 1 87 ? 5.882 -5.876 2.689 1.00 90.50 87 ASP A C 1
ATOM 695 O O . ASP A 1 87 ? 5.315 -6.931 2.989 1.00 90.50 87 ASP A O 1
ATOM 699 N N . ALA A 1 88 ? 5.512 -5.184 1.605 1.00 91.19 88 ALA A N 1
ATOM 700 C CA . ALA A 1 88 ? 4.437 -5.608 0.704 1.00 91.19 88 ALA A CA 1
ATOM 701 C C . ALA A 1 88 ? 4.783 -6.867 -0.095 1.00 91.19 88 ALA A C 1
ATOM 703 O O . ALA A 1 88 ? 3.931 -7.738 -0.299 1.00 91.19 88 ALA A O 1
ATOM 704 N N . PHE A 1 89 ? 6.033 -6.960 -0.545 1.00 90.75 89 PHE A N 1
ATOM 705 C CA . PHE A 1 89 ? 6.521 -8.068 -1.353 1.00 90.75 89 PHE A CA 1
ATOM 706 C C . PHE A 1 89 ? 7.072 -9.225 -0.520 1.00 90.75 89 PHE A C 1
ATOM 708 O O . PHE A 1 89 ? 7.117 -10.349 -1.012 1.00 90.75 89 PHE A O 1
ATOM 715 N N . SER A 1 90 ? 7.405 -9.007 0.752 1.00 89.69 90 SER A N 1
ATOM 716 C CA . SER A 1 90 ? 7.903 -10.070 1.619 1.00 89.69 90 SER A CA 1
ATOM 717 C C . SER A 1 90 ? 6.822 -10.940 2.259 1.00 89.69 90 SER A C 1
ATOM 719 O O . SER A 1 90 ? 7.135 -11.976 2.842 1.00 89.69 90 SER A O 1
ATOM 721 N N . GLY A 1 91 ? 5.555 -10.538 2.142 1.00 87.62 91 GLY A N 1
ATOM 722 C CA . GLY A 1 91 ? 4.431 -11.233 2.767 1.00 87.62 91 GLY A CA 1
ATOM 723 C C . GLY A 1 91 ? 4.163 -10.816 4.216 1.00 87.62 91 GLY A C 1
ATOM 724 O O . GLY A 1 91 ? 3.284 -11.401 4.850 1.00 87.62 91 GLY A O 1
ATOM 725 N N . GLU A 1 92 ? 4.849 -9.786 4.728 1.00 93.25 92 GLU A N 1
ATOM 726 C CA . GLU A 1 92 ? 4.558 -9.211 6.050 1.00 93.25 92 GLU A CA 1
ATOM 727 C C . GLU A 1 92 ? 3.118 -8.681 6.107 1.00 93.25 92 GLU A C 1
ATOM 729 O O . GLU A 1 92 ? 2.380 -8.942 7.059 1.00 93.25 92 GLU A O 1
ATOM 734 N N . PHE A 1 93 ? 2.653 -8.042 5.029 1.00 95.25 93 PHE A N 1
ATOM 735 C CA . PHE A 1 93 ? 1.239 -7.716 4.859 1.00 95.25 93 PHE A CA 1
ATOM 736 C C . PHE A 1 93 ? 0.406 -8.951 4.469 1.00 95.25 93 PHE A C 1
ATOM 738 O O . PHE A 1 93 ? -0.008 -9.137 3.318 1.00 95.25 93 PHE A O 1
ATOM 745 N N . ARG A 1 94 ? 0.100 -9.794 5.459 1.00 95.19 94 ARG A N 1
ATOM 746 C CA . ARG A 1 94 ? -0.599 -11.084 5.284 1.00 95.19 94 ARG A CA 1
ATOM 747 C C . ARG A 1 94 ? -1.995 -10.982 4.665 1.00 95.19 94 ARG A C 1
ATOM 749 O O . ARG A 1 94 ? -2.492 -11.963 4.113 1.00 95.19 94 ARG A O 1
ATOM 756 N N . HIS A 1 95 ? -2.635 -9.819 4.752 1.00 97.06 95 HIS A N 1
ATOM 757 C CA . HIS A 1 95 ? -3.996 -9.603 4.261 1.00 97.06 95 HIS A CA 1
ATOM 758 C C . HIS A 1 95 ? -4.084 -8.672 3.048 1.00 97.06 95 HIS A C 1
ATOM 760 O O . HIS A 1 95 ? -5.166 -8.563 2.468 1.00 97.06 95 HIS A O 1
ATOM 766 N N . LEU A 1 96 ? -2.975 -8.062 2.616 1.00 97.56 96 LEU A N 1
ATOM 767 C CA . LEU A 1 96 ? -2.971 -7.078 1.534 1.00 97.56 96 LEU A CA 1
ATOM 768 C C . LEU A 1 96 ? -3.228 -7.752 0.190 1.00 97.56 96 LEU A C 1
ATOM 770 O O . LEU A 1 96 ? -2.401 -8.507 -0.305 1.00 97.56 96 LEU A O 1
ATOM 774 N N . ARG A 1 97 ? -4.388 -7.473 -0.406 1.00 97.94 97 ARG A N 1
ATOM 775 C CA . ARG A 1 97 ? -4.827 -8.061 -1.680 1.00 97.94 97 ARG A CA 1
ATOM 776 C C . ARG A 1 97 ? -4.699 -7.092 -2.839 1.00 97.94 97 ARG A C 1
ATOM 778 O O . ARG A 1 97 ? -4.452 -7.532 -3.960 1.00 97.94 97 ARG A O 1
ATOM 785 N N . TRP A 1 98 ? -4.894 -5.806 -2.578 1.00 97.75 98 TRP A N 1
ATOM 786 C CA . TRP A 1 98 ? -4.857 -4.758 -3.587 1.00 97.75 98 TRP A CA 1
ATOM 787 C C . TRP A 1 98 ? -3.864 -3.683 -3.168 1.00 97.75 98 TRP A C 1
ATOM 789 O O . TRP A 1 98 ? -3.967 -3.146 -2.062 1.00 97.75 98 TRP A O 1
ATOM 799 N N . ALA A 1 99 ? -2.923 -3.356 -4.050 1.00 95.94 99 ALA A N 1
ATOM 800 C CA . ALA A 1 99 ? -1.946 -2.313 -3.794 1.00 95.94 99 ALA A CA 1
ATOM 801 C C . ALA A 1 99 ? -1.694 -1.431 -5.020 1.00 95.94 99 ALA A C 1
ATOM 803 O O . ALA A 1 99 ? -1.535 -1.920 -6.138 1.00 95.94 99 ALA A O 1
ATOM 804 N N . ARG A 1 100 ? -1.577 -0.124 -4.782 1.00 93.25 100 ARG A N 1
ATOM 805 C CA . ARG A 1 100 ? -1.036 0.851 -5.728 1.00 93.25 100 ARG A CA 1
ATOM 806 C C . ARG A 1 100 ? 0.054 1.658 -5.044 1.00 93.25 100 ARG A C 1
ATOM 808 O O . ARG A 1 100 ? -0.252 2.418 -4.130 1.00 93.25 100 ARG A O 1
ATOM 815 N N . PHE A 1 101 ? 1.303 1.499 -5.476 1.00 89.06 101 PHE A N 1
ATOM 816 C CA . PHE A 1 101 ? 2.463 2.089 -4.790 1.00 89.06 101 PHE A CA 1
ATOM 817 C C . PHE A 1 101 ? 2.980 3.396 -5.405 1.00 89.06 101 PHE A C 1
ATOM 819 O O . PHE A 1 101 ? 3.898 3.998 -4.861 1.00 89.06 101 PHE A O 1
ATOM 826 N N . GLY A 1 102 ? 2.400 3.874 -6.507 1.00 84.06 102 GLY A N 1
ATOM 827 C CA . GLY A 1 102 ? 3.039 4.943 -7.278 1.00 84.06 102 GLY A CA 1
ATOM 828 C C . GLY A 1 102 ? 4.327 4.418 -7.914 1.00 84.06 102 GLY A C 1
ATOM 829 O O . GLY A 1 102 ? 4.328 3.288 -8.404 1.00 84.06 102 GLY A O 1
ATOM 830 N N . HIS A 1 103 ? 5.404 5.206 -7.918 1.00 86.12 103 HIS A N 1
ATOM 831 C CA . HIS A 1 103 ? 6.658 4.826 -8.567 1.00 86.12 103 HIS A CA 1
ATOM 832 C C . HIS A 1 103 ? 7.554 3.933 -7.686 1.00 86.12 103 HIS A C 1
ATOM 834 O O . HIS A 1 103 ? 7.676 4.153 -6.479 1.00 86.12 103 HIS A O 1
ATOM 840 N N . ILE A 1 104 ? 8.216 2.942 -8.291 1.00 85.12 104 ILE A N 1
ATOM 841 C CA . ILE A 1 104 ? 9.222 2.083 -7.654 1.00 85.12 104 ILE A CA 1
ATOM 842 C C . ILE A 1 104 ? 10.564 2.289 -8.367 1.00 85.12 104 ILE A C 1
ATOM 844 O O . ILE A 1 104 ? 10.792 1.758 -9.452 1.00 85.12 104 ILE A O 1
ATOM 848 N N . ASP A 1 105 ? 11.461 3.051 -7.737 1.00 75.12 105 ASP A N 1
ATOM 849 C CA . ASP A 1 105 ? 12.813 3.321 -8.259 1.00 75.12 105 ASP A CA 1
ATOM 850 C C . ASP A 1 105 ? 13.833 2.243 -7.911 1.00 75.12 105 ASP A C 1
ATOM 852 O O . ASP A 1 105 ? 14.797 2.027 -8.639 1.00 75.12 105 ASP A O 1
ATOM 856 N N . SER A 1 106 ? 13.655 1.581 -6.769 1.00 69.00 106 SER A N 1
ATOM 857 C CA . SER A 1 106 ? 14.595 0.572 -6.299 1.00 69.00 106 SER A CA 1
ATOM 858 C C . SER A 1 106 ? 13.851 -0.585 -5.654 1.00 69.00 106 SER A C 1
ATOM 860 O O . SER A 1 106 ? 13.014 -0.406 -4.770 1.00 69.00 106 SER A O 1
ATOM 862 N N . TYR A 1 107 ? 14.177 -1.785 -6.112 1.00 68.75 107 TYR A N 1
ATOM 863 C CA . TYR A 1 107 ? 13.789 -3.036 -5.487 1.00 68.75 107 TYR A CA 1
ATOM 864 C C . TYR A 1 107 ? 15.041 -3.891 -5.364 1.00 68.75 107 TYR A C 1
ATOM 866 O O . TYR A 1 107 ? 15.890 -3.868 -6.253 1.00 68.75 107 TYR A O 1
ATOM 874 N N . ASP A 1 108 ? 15.172 -4.594 -4.245 1.00 69.94 108 ASP A N 1
ATOM 875 C CA . ASP A 1 108 ? 16.295 -5.490 -4.006 1.00 69.94 108 ASP A CA 1
ATOM 876 C C . ASP A 1 108 ? 15.881 -6.914 -4.411 1.00 69.94 108 ASP A C 1
ATOM 878 O O . ASP A 1 108 ? 15.138 -7.565 -3.671 1.00 69.94 108 ASP A O 1
ATOM 882 N N . PRO A 1 109 ? 16.297 -7.402 -5.594 1.00 61.50 109 PRO A N 1
ATOM 883 C CA . PRO A 1 109 ? 15.850 -8.688 -6.121 1.00 61.50 109 PRO A CA 1
ATOM 884 C C . PRO A 1 109 ? 16.391 -9.890 -5.332 1.00 61.50 109 PRO A C 1
ATOM 886 O O . PRO A 1 109 ? 16.005 -11.023 -5.605 1.00 61.50 109 PRO A O 1
ATOM 889 N N . LEU A 1 110 ? 17.293 -9.673 -4.367 1.00 57.16 110 LEU A N 1
ATOM 890 C CA . LEU A 1 110 ? 17.931 -10.741 -3.593 1.00 57.16 110 LEU A CA 1
ATOM 891 C C . LEU A 1 110 ? 17.047 -11.284 -2.459 1.00 57.16 110 LEU A C 1
ATOM 893 O O . LEU A 1 110 ? 17.361 -12.313 -1.854 1.00 57.16 110 LEU A O 1
ATOM 897 N N . CYS A 1 111 ? 15.925 -10.627 -2.172 1.00 59.81 111 CYS A N 1
ATOM 898 C CA . CYS A 1 111 ? 14.985 -11.054 -1.149 1.00 59.81 111 CYS A CA 1
ATOM 899 C C . CYS A 1 111 ? 14.114 -12.221 -1.649 1.00 59.81 111 CYS A C 1
ATOM 901 O O . CYS A 1 111 ? 13.183 -12.027 -2.420 1.00 59.81 111 CYS A O 1
ATOM 903 N N . ARG A 1 112 ? 14.369 -13.439 -1.146 1.00 64.69 112 ARG A N 1
ATOM 904 C CA . ARG A 1 112 ? 13.593 -14.673 -1.434 1.00 64.69 112 ARG A CA 1
ATOM 905 C C . ARG A 1 112 ? 12.178 -14.702 -0.836 1.00 64.69 112 ARG A C 1
ATOM 907 O O . ARG A 1 112 ? 11.593 -15.773 -0.683 1.00 64.69 112 ARG A O 1
ATOM 914 N N . PHE A 1 113 ? 11.656 -13.566 -0.410 1.00 78.62 113 PHE A N 1
ATOM 915 C CA . PHE A 1 113 ? 10.351 -13.520 0.225 1.00 78.62 113 PHE A CA 1
ATOM 916 C C . PHE A 1 113 ? 9.246 -13.489 -0.833 1.00 78.62 113 PHE A C 1
ATOM 918 O O . PHE A 1 113 ? 9.480 -13.056 -1.957 1.00 78.62 113 PHE A O 1
ATOM 925 N N . GLN A 1 114 ? 8.060 -13.984 -0.476 1.00 89.19 114 GLN A N 1
ATOM 926 C CA . GLN A 1 114 ? 6.911 -14.048 -1.375 1.00 89.19 114 GLN A CA 1
ATOM 927 C C . GLN A 1 114 ? 5.674 -13.449 -0.718 1.00 89.19 114 GLN A C 1
ATOM 929 O O . GLN A 1 114 ? 5.303 -13.805 0.401 1.00 89.19 114 GLN A O 1
ATOM 934 N N . SER A 1 115 ? 4.976 -12.600 -1.464 1.00 93.00 115 SER A N 1
ATOM 935 C CA . SER A 1 115 ? 3.660 -12.101 -1.101 1.00 93.00 115 SER A CA 1
ATOM 936 C C . SER A 1 115 ? 2.588 -13.051 -1.618 1.00 93.00 115 SER A C 1
ATOM 938 O O . SER A 1 115 ? 2.196 -13.039 -2.786 1.00 93.00 115 SER A O 1
ATOM 940 N N . LEU A 1 116 ? 2.092 -13.901 -0.720 1.00 94.94 116 LEU A N 1
ATOM 941 C CA . LEU A 1 116 ? 1.012 -14.838 -1.031 1.00 94.94 116 LEU A CA 1
ATOM 942 C C . LEU A 1 116 ?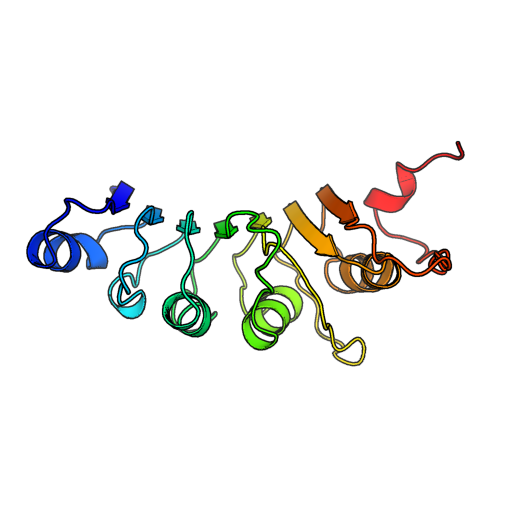 -0.377 -14.192 -0.953 1.00 94.94 116 LEU A C 1
ATOM 944 O O . LEU A 1 116 ? -1.363 -14.824 -1.346 1.00 94.94 116 LEU A O 1
ATOM 948 N N . SER A 1 117 ? -0.478 -12.962 -0.447 1.00 96.75 117 SER A N 1
ATOM 949 C CA . SER A 1 117 ? -1.725 -12.227 -0.204 1.00 96.75 117 SER A CA 1
ATOM 950 C C . SER A 1 117 ? -2.119 -11.310 -1.361 1.00 96.75 117 SER A C 1
ATOM 952 O O . SER A 1 117 ? -3.313 -11.208 -1.657 1.00 96.75 117 SER A O 1
ATOM 954 N N . LEU A 1 118 ? -1.144 -10.721 -2.063 1.00 96.31 118 LEU A N 1
ATOM 955 C CA . LEU A 1 118 ? -1.400 -9.816 -3.181 1.00 96.31 118 LEU A CA 1
ATOM 956 C C . LEU A 1 118 ? -2.124 -10.528 -4.330 1.00 96.31 118 LEU A C 1
ATOM 958 O O . LEU A 1 118 ? -1.851 -11.682 -4.663 1.00 96.31 118 LEU A O 1
ATOM 962 N N . ARG A 1 119 ? -3.099 -9.830 -4.912 1.00 96.81 119 ARG A N 1
ATOM 963 C CA . ARG A 1 119 ? -3.926 -10.278 -6.045 1.00 96.81 119 ARG A CA 1
ATOM 964 C C . ARG A 1 119 ? -3.965 -9.225 -7.148 1.00 96.81 119 ARG A C 1
ATOM 966 O O . ARG A 1 119 ? -3.936 -9.581 -8.318 1.00 96.81 119 ARG A O 1
ATOM 973 N N . TYR A 1 120 ? -3.973 -7.949 -6.776 1.00 96.50 120 TYR A N 1
ATOM 974 C CA . TYR A 1 120 ? -4.033 -6.816 -7.690 1.00 96.50 120 TYR A CA 1
ATOM 975 C C . TYR A 1 120 ? -2.921 -5.842 -7.340 1.00 96.50 120 TYR A C 1
ATOM 977 O O . TYR A 1 120 ? -2.805 -5.414 -6.188 1.00 96.50 120 TYR A O 1
ATOM 985 N N . LEU A 1 121 ? -2.118 -5.483 -8.331 1.00 94.19 121 LEU A N 1
ATOM 986 C CA . LEU A 1 121 ? -0.990 -4.592 -8.1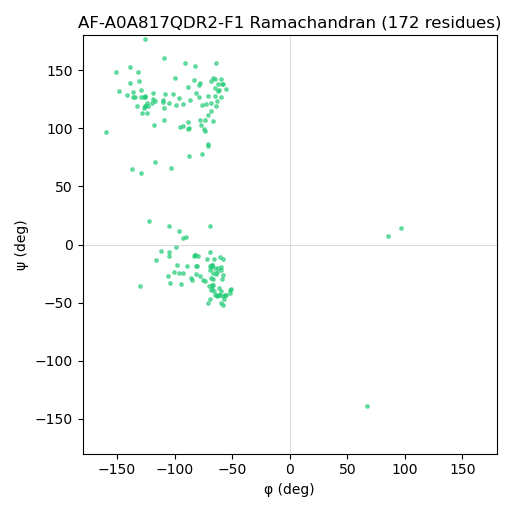35 1.00 94.19 121 LEU A CA 1
ATOM 987 C C . LEU A 1 121 ? -0.924 -3.564 -9.255 1.00 94.19 121 LEU A C 1
ATOM 989 O O . LEU A 1 121 ? -0.969 -3.911 -10.433 1.00 94.19 121 LEU A O 1
ATOM 993 N N . HIS A 1 122 ? -0.778 -2.299 -8.875 1.00 92.19 122 HIS A N 1
ATOM 994 C CA . HIS A 1 122 ? -0.483 -1.206 -9.791 1.00 92.19 122 HIS A CA 1
ATOM 995 C C . HIS A 1 122 ? 0.791 -0.490 -9.352 1.00 92.19 122 HIS A C 1
ATOM 997 O O . HIS A 1 122 ? 0.873 0.052 -8.249 1.00 92.19 122 HIS A O 1
ATOM 1003 N N . ILE A 1 123 ? 1.792 -0.488 -10.221 1.00 89.50 123 ILE A N 1
ATOM 1004 C CA . ILE A 1 123 ? 3.087 0.144 -9.970 1.00 89.50 123 ILE A CA 1
ATOM 1005 C C . ILE A 1 123 ? 3.488 1.017 -11.153 1.00 89.50 123 ILE A C 1
ATOM 1007 O O . ILE A 1 123 ? 3.150 0.721 -12.293 1.00 89.50 123 ILE A O 1
ATOM 1011 N N . GLY A 1 124 ? 4.216 2.090 -10.884 1.00 87.19 124 GLY A N 1
ATOM 1012 C CA . GLY A 1 124 ? 4.991 2.816 -11.879 1.00 87.19 124 GLY A CA 1
ATOM 1013 C C . GLY A 1 124 ? 6.456 2.404 -11.794 1.00 87.19 124 GLY A C 1
ATOM 1014 O O . GLY A 1 124 ? 6.966 2.177 -10.697 1.00 87.19 124 GLY A O 1
ATOM 1015 N N . CYS A 1 125 ? 7.142 2.309 -12.928 1.00 84.31 125 CYS A N 1
ATOM 1016 C CA . CYS A 1 125 ? 8.579 2.034 -12.964 1.00 84.31 125 CYS A CA 1
ATOM 1017 C C . CYS A 1 125 ? 9.241 2.655 -14.202 1.00 84.31 125 CYS A C 1
ATOM 1019 O O . CYS A 1 125 ? 8.637 2.699 -15.276 1.00 84.31 125 CYS A O 1
ATOM 1021 N N . TYR A 1 126 ? 10.510 3.056 -14.081 1.00 81.38 126 TYR A N 1
ATOM 1022 C CA . TYR A 1 126 ? 11.346 3.449 -15.226 1.00 81.38 126 TYR A CA 1
ATOM 1023 C C . TYR A 1 126 ? 11.890 2.246 -16.008 1.00 81.38 126 TYR A C 1
ATOM 1025 O O . TYR A 1 126 ? 12.162 2.352 -17.204 1.00 81.38 126 TYR A O 1
ATOM 1033 N N . HIS A 1 127 ? 12.050 1.097 -15.344 1.00 78.88 127 HIS A N 1
ATOM 1034 C CA . HIS A 1 127 ? 12.660 -0.097 -15.924 1.00 78.88 127 HIS A CA 1
ATOM 1035 C C . HIS A 1 127 ? 11.724 -1.303 -15.834 1.00 78.88 127 HIS A C 1
ATOM 1037 O O . HIS A 1 127 ? 11.356 -1.757 -14.752 1.00 78.88 127 HIS A O 1
ATOM 1043 N N . THR A 1 128 ? 11.403 -1.881 -16.992 1.00 78.38 128 THR A N 1
ATOM 1044 C CA . THR A 1 128 ? 10.571 -3.090 -17.125 1.00 78.38 128 THR A CA 1
ATOM 1045 C C . THR A 1 128 ? 11.214 -4.338 -16.529 1.00 78.38 128 THR A C 1
ATOM 1047 O O . THR A 1 128 ? 10.531 -5.338 -16.317 1.00 78.38 128 THR A O 1
ATOM 1050 N N . THR A 1 129 ? 12.507 -4.290 -16.205 1.00 81.56 129 THR A N 1
ATOM 1051 C CA . THR A 1 129 ? 13.232 -5.370 -15.526 1.00 81.56 129 THR A CA 1
ATOM 1052 C C . THR A 1 129 ? 12.649 -5.707 -14.155 1.00 81.56 129 THR A C 1
ATOM 1054 O O . THR A 1 129 ? 12.872 -6.813 -13.680 1.00 81.56 129 THR A O 1
ATOM 1057 N N . LEU A 1 130 ? 11.865 -4.811 -13.541 1.00 81.31 130 LEU A N 1
ATOM 1058 C CA . LEU A 1 130 ? 11.142 -5.067 -12.292 1.00 81.31 130 LEU A CA 1
ATOM 1059 C C . LEU A 1 130 ? 9.999 -6.087 -12.458 1.00 81.31 130 LEU A C 1
ATOM 1061 O O . LEU A 1 130 ? 9.667 -6.796 -11.509 1.00 81.31 130 LEU A O 1
ATOM 1065 N N . ILE A 1 131 ? 9.399 -6.179 -13.650 1.00 85.88 131 ILE A N 1
ATOM 1066 C CA . ILE A 1 131 ? 8.176 -6.960 -13.886 1.00 85.88 131 ILE A CA 1
ATOM 1067 C C . ILE A 1 131 ? 8.373 -8.449 -13.561 1.00 85.88 131 ILE A C 1
ATOM 1069 O O . ILE A 1 131 ? 7.578 -8.975 -12.782 1.00 85.88 131 ILE A O 1
ATOM 1073 N N . PRO A 1 132 ? 9.415 -9.143 -14.062 1.00 85.81 132 PRO A N 1
ATOM 1074 C CA . PRO A 1 132 ? 9.657 -10.532 -13.680 1.00 85.81 132 PRO A CA 1
ATOM 1075 C C . PRO A 1 132 ? 9.795 -10.716 -12.171 1.00 85.81 132 PRO A C 1
ATOM 1077 O O . PRO A 1 132 ? 9.189 -11.623 -11.612 1.00 85.81 132 PRO A O 1
ATOM 1080 N N . PHE A 1 133 ? 10.527 -9.837 -11.485 1.00 85.06 133 PHE A N 1
ATOM 1081 C CA . PHE A 1 133 ? 10.689 -9.945 -10.034 1.00 85.06 133 PHE A CA 1
ATOM 1082 C C . PHE A 1 133 ? 9.348 -9.844 -9.311 1.00 85.06 133 PHE A C 1
ATOM 1084 O O . PHE A 1 133 ? 9.056 -10.664 -8.451 1.00 85.06 133 PHE A O 1
ATOM 1091 N N . VAL A 1 134 ? 8.489 -8.906 -9.712 1.00 88.44 134 VAL A N 1
ATOM 1092 C CA . VAL A 1 134 ? 7.136 -8.783 -9.155 1.00 88.44 134 VAL A CA 1
ATOM 1093 C C . VAL A 1 134 ? 6.330 -10.067 -9.350 1.00 88.44 134 VAL A C 1
ATOM 1095 O O . VAL A 1 134 ? 5.687 -10.527 -8.408 1.00 88.44 134 VAL A O 1
ATOM 1098 N N . LEU A 1 135 ? 6.389 -10.668 -10.541 1.00 89.38 135 LEU A N 1
ATOM 1099 C CA . LEU A 1 135 ? 5.683 -11.917 -10.841 1.00 89.38 135 LEU A CA 1
ATOM 1100 C C . LEU A 1 135 ? 6.255 -13.110 -10.055 1.00 89.38 135 LEU A C 1
ATOM 1102 O O . LEU A 1 135 ? 5.491 -13.945 -9.581 1.00 89.38 135 LEU A O 1
ATOM 1106 N N . ALA A 1 136 ? 7.574 -13.183 -9.859 1.00 87.88 136 ALA A N 1
ATOM 1107 C CA . ALA A 1 136 ? 8.202 -14.214 -9.027 1.00 87.88 136 ALA A CA 1
ATOM 1108 C C . ALA A 1 136 ? 7.814 -14.087 -7.547 1.00 87.88 136 ALA A C 1
ATOM 1110 O O . ALA A 1 136 ? 7.597 -15.085 -6.858 1.00 87.88 136 ALA A O 1
ATOM 1111 N N . THR A 1 137 ? 7.741 -12.849 -7.060 1.00 89.94 137 THR A N 1
ATOM 1112 C CA . THR A 1 137 ? 7.492 -12.539 -5.654 1.00 89.94 137 THR A CA 1
ATOM 1113 C C . THR A 1 137 ? 6.005 -12.600 -5.298 1.00 89.94 137 THR A C 1
ATOM 1115 O O . THR A 1 137 ? 5.662 -12.861 -4.148 1.00 89.94 137 THR A O 1
ATOM 1118 N N . CYS A 1 138 ? 5.103 -12.408 -6.262 1.00 92.25 138 CYS A N 1
ATOM 1119 C CA . CYS A 1 138 ? 3.656 -12.411 -6.044 1.00 92.25 138 CYS A CA 1
ATOM 1120 C C . CYS A 1 138 ? 2.981 -13.563 -6.811 1.00 92.25 138 CYS A C 1
ATOM 1122 O O . CYS A 1 138 ? 2.246 -13.307 -7.760 1.00 92.25 138 CYS A O 1
ATOM 1124 N N . PRO A 1 139 ? 3.163 -14.836 -6.412 1.00 92.00 139 PRO A N 1
ATOM 1125 C CA . PRO A 1 139 ? 2.709 -15.985 -7.207 1.00 92.00 139 PRO A CA 1
ATOM 1126 C C . PRO A 1 139 ? 1.183 -16.080 -7.370 1.00 92.00 139 PRO A C 1
A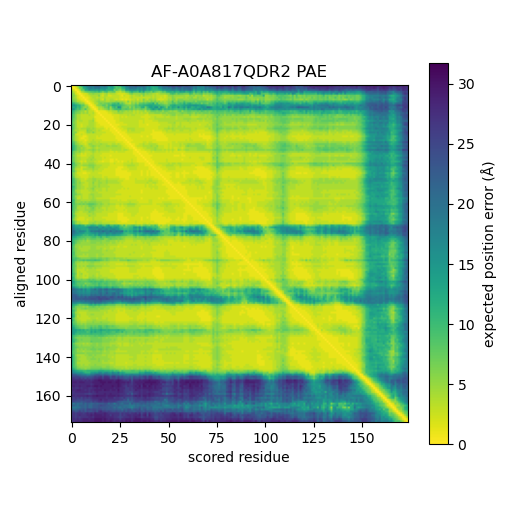TOM 1128 O O . PRO A 1 139 ? 0.693 -16.740 -8.281 1.00 92.00 139 PRO A O 1
ATOM 1131 N N . ASN A 1 140 ? 0.418 -15.425 -6.493 1.00 94.62 140 ASN A N 1
ATOM 1132 C CA . ASN A 1 140 ? -1.044 -15.397 -6.551 1.00 94.62 140 ASN A CA 1
ATOM 1133 C C . ASN A 1 140 ? -1.593 -14.143 -7.258 1.00 94.62 140 ASN A C 1
ATOM 1135 O O . ASN A 1 140 ? -2.788 -13.857 -7.151 1.00 94.62 140 ASN A O 1
ATOM 1139 N N . LEU A 1 141 ? -0.745 -13.367 -7.939 1.00 94.56 141 LEU A N 1
ATOM 1140 C CA . LEU A 1 141 ? -1.159 -12.130 -8.586 1.00 94.56 141 LEU A CA 1
ATOM 1141 C C . LEU A 1 141 ? -2.091 -12.426 -9.772 1.00 94.56 141 LEU A C 1
ATOM 1143 O O . LEU A 1 141 ? -1.745 -13.138 -10.711 1.00 94.56 141 LEU A O 1
ATOM 1147 N N . 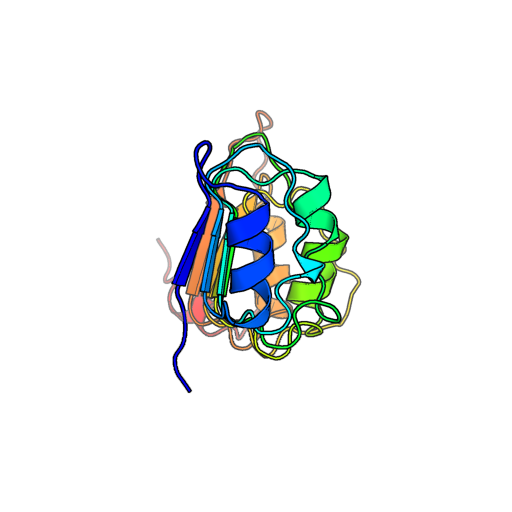GLN A 1 142 ? -3.292 -11.863 -9.715 1.00 94.62 142 GLN A N 1
ATOM 1148 C CA . GLN A 1 142 ? -4.350 -12.011 -10.716 1.00 94.62 142 GLN A CA 1
ATOM 1149 C C . GLN A 1 142 ? -4.356 -10.861 -11.718 1.00 94.62 142 GLN A C 1
ATOM 1151 O O . GLN A 1 142 ? -4.851 -11.030 -12.825 1.00 94.62 142 GLN A O 1
ATOM 1156 N N . GLN A 1 143 ? -3.832 -9.695 -11.329 1.00 93.75 143 GLN A N 1
ATOM 1157 C CA . GLN A 1 143 ? -3.729 -8.525 -12.189 1.00 93.75 143 GLN A CA 1
ATOM 1158 C C . GLN A 1 143 ? -2.498 -7.688 -11.833 1.00 93.75 143 GLN A C 1
ATOM 1160 O O . GLN A 1 143 ? -2.282 -7.344 -10.667 1.00 93.75 143 GLN A O 1
ATOM 1165 N N . LEU A 1 144 ? -1.737 -7.315 -12.862 1.00 92.88 144 LEU A N 1
ATOM 1166 C CA . LEU A 1 144 ? -0.606 -6.400 -12.778 1.00 92.88 144 LEU A CA 1
ATOM 1167 C C . LEU A 1 144 ? -0.805 -5.255 -13.773 1.00 92.88 144 LEU A C 1
ATOM 1169 O O . LEU A 1 144 ? -0.854 -5.486 -14.977 1.00 92.88 144 LEU A O 1
ATOM 1173 N N . ASN A 1 145 ? -0.867 -4.029 -13.264 1.00 90.62 145 ASN A N 1
ATOM 1174 C CA . ASN A 1 145 ? -0.845 -2.812 -14.066 1.00 90.62 145 ASN A CA 1
ATOM 1175 C C . ASN A 1 145 ? 0.510 -2.125 -13.865 1.00 90.62 145 ASN A C 1
ATOM 1177 O O . ASN A 1 145 ? 0.933 -1.913 -12.725 1.00 90.62 145 ASN A O 1
ATOM 1181 N N . VAL A 1 146 ? 1.182 -1.771 -14.960 1.00 88.19 146 VAL A N 1
ATOM 1182 C CA . VAL A 1 146 ? 2.503 -1.132 -14.916 1.00 88.19 146 VAL A CA 1
ATOM 1183 C C . VAL A 1 146 ? 2.490 0.158 -15.721 1.00 88.19 146 VAL A C 1
ATOM 1185 O O . VAL A 1 146 ? 2.334 0.128 -16.941 1.00 88.19 146 VAL A O 1
ATOM 1188 N N . ASP A 1 147 ? 2.717 1.279 -15.045 1.00 85.94 147 ASP A N 1
ATOM 1189 C CA . ASP A 1 147 ? 2.931 2.570 -15.689 1.00 85.94 147 ASP A CA 1
ATOM 1190 C C . ASP A 1 147 ? 4.428 2.708 -16.006 1.00 85.94 147 ASP A C 1
ATOM 1192 O O . ASP A 1 147 ? 5.248 2.996 -15.130 1.00 85.94 147 ASP A O 1
ATOM 1196 N N . CYS A 1 148 ? 4.806 2.467 -17.263 1.00 81.44 148 CYS A N 1
ATOM 1197 C CA . CYS A 1 148 ? 6.185 2.660 -17.715 1.00 81.44 148 CYS A CA 1
ATOM 1198 C C . CYS A 1 148 ? 6.454 4.152 -17.926 1.00 81.44 148 CYS A C 1
ATOM 1200 O O . CYS A 1 148 ? 6.042 4.734 -18.934 1.00 81.44 148 CYS A O 1
ATOM 1202 N N . LEU A 1 149 ? 7.154 4.775 -16.981 1.00 74.19 149 LEU A N 1
ATOM 1203 C CA . LEU A 1 149 ? 7.574 6.163 -17.117 1.00 74.19 149 LEU A CA 1
ATOM 1204 C C . LEU A 1 149 ? 8.798 6.205 -18.037 1.00 74.19 149 LEU A C 1
ATOM 1206 O O . LEU A 1 149 ? 9.768 5.476 -17.835 1.00 74.19 149 LEU A O 1
ATOM 1210 N N . ARG A 1 150 ? 8.757 7.029 -19.089 1.00 65.06 150 ARG A N 1
ATOM 1211 C CA . ARG A 1 150 ? 9.897 7.176 -20.002 1.00 65.06 150 ARG A CA 1
ATOM 1212 C C . ARG A 1 150 ? 11.063 7.828 -19.258 1.00 65.06 150 ARG A C 1
ATOM 1214 O O . ARG A 1 150 ? 11.047 9.034 -19.035 1.00 65.06 150 ARG A O 1
ATOM 1221 N N . SER A 1 151 ? 12.081 7.036 -18.929 1.00 55.19 151 SER A N 1
ATOM 1222 C CA . SER A 1 151 ? 13.426 7.565 -18.705 1.00 55.19 151 SER A CA 1
ATOM 1223 C C . SER A 1 151 ? 13.981 8.048 -20.049 1.00 55.19 151 SER A C 1
ATOM 1225 O O . SER A 1 151 ? 13.733 7.422 -21.082 1.00 55.19 151 SER A O 1
ATOM 1227 N N . GLY A 1 152 ? 14.689 9.177 -20.064 1.00 51.03 152 GLY A N 1
ATOM 1228 C CA . GLY A 1 152 ? 15.253 9.772 -21.283 1.00 51.03 152 GLY A CA 1
ATOM 1229 C C . GLY A 1 152 ? 16.263 8.883 -22.024 1.00 51.03 152 GLY A C 1
ATOM 1230 O O . GLY A 1 152 ? 16.592 9.186 -23.170 1.00 51.03 152 GLY A O 1
ATOM 1231 N N . ASP A 1 153 ? 16.706 7.775 -21.420 1.00 45.22 153 ASP A N 1
ATOM 1232 C CA . ASP A 1 153 ? 17.726 6.897 -21.984 1.00 45.22 153 ASP A CA 1
ATOM 1233 C C . ASP A 1 153 ? 17.157 5.656 -22.687 1.00 45.22 153 ASP A C 1
ATOM 1235 O O . ASP A 1 153 ? 16.472 4.794 -22.129 1.00 45.22 153 ASP A O 1
ATOM 1239 N N . LYS A 1 154 ? 17.488 5.581 -23.978 1.00 43.44 154 LYS A N 1
ATOM 1240 C CA . LYS A 1 154 ? 17.150 4.521 -24.927 1.00 43.44 154 LYS A CA 1
ATOM 1241 C C . LYS A 1 154 ? 17.923 3.232 -24.630 1.00 43.44 154 LYS A C 1
ATOM 1243 O O . LYS A 1 154 ? 18.901 2.965 -25.308 1.00 43.44 154 LYS A O 1
ATOM 1248 N N . THR A 1 155 ? 17.439 2.388 -23.728 1.00 42.03 155 THR A N 1
ATOM 1249 C CA . THR A 1 155 ? 17.568 0.921 -23.866 1.00 42.03 155 THR A CA 1
ATOM 1250 C C . THR A 1 155 ? 16.517 0.241 -22.993 1.00 42.03 155 THR A C 1
ATOM 1252 O O . THR A 1 155 ? 16.714 0.056 -21.793 1.00 42.03 155 THR A O 1
ATOM 1255 N N . MET A 1 156 ? 15.387 -0.141 -23.594 1.00 38.66 156 MET A N 1
ATOM 1256 C CA . MET A 1 156 ? 14.485 -1.121 -22.990 1.00 38.66 156 MET A CA 1
ATOM 1257 C C . MET A 1 156 ? 15.137 -2.497 -23.119 1.00 38.66 156 MET A C 1
ATOM 1259 O O . MET A 1 156 ? 15.195 -3.060 -24.209 1.00 38.66 156 MET A O 1
ATOM 1263 N N . TYR A 1 157 ? 15.636 -3.036 -22.010 1.00 43.12 157 TYR A N 1
ATOM 1264 C CA . TYR A 1 157 ? 15.961 -4.454 -21.936 1.00 43.12 157 TYR A CA 1
ATOM 1265 C C . TYR A 1 157 ? 14.654 -5.235 -21.780 1.00 43.12 157 TYR A C 1
ATOM 1267 O O . TYR A 1 157 ? 13.897 -5.018 -20.830 1.00 43.12 157 TYR A O 1
ATOM 1275 N N . SER A 1 158 ? 14.379 -6.125 -22.737 1.00 38.09 158 SER A N 1
ATOM 1276 C CA . SER A 1 158 ? 13.297 -7.100 -22.616 1.00 38.09 158 SER A CA 1
ATOM 1277 C C . SER A 1 158 ? 13.625 -8.023 -21.443 1.00 38.09 158 SER A C 1
ATOM 1279 O O . SER A 1 158 ? 14.709 -8.613 -21.437 1.00 38.09 158 SER A O 1
ATOM 1281 N N . PRO A 1 159 ? 12.746 -8.155 -20.441 1.00 39.38 159 PRO A N 1
ATOM 1282 C CA . PRO A 1 159 ? 13.009 -9.069 -19.351 1.00 39.38 159 PRO A CA 1
ATOM 1283 C C . PRO A 1 159 ? 13.032 -10.515 -19.865 1.00 39.38 159 PRO A C 1
ATOM 1285 O O . PRO A 1 159 ? 12.232 -10.880 -20.728 1.00 39.38 159 PRO A O 1
ATOM 1288 N N . ALA A 1 160 ? 13.933 -11.340 -19.325 1.00 41.09 160 ALA A N 1
ATOM 1289 C CA . ALA A 1 160 ? 13.867 -12.786 -19.504 1.00 41.09 160 ALA A CA 1
ATOM 1290 C C . ALA A 1 160 ? 12.531 -13.292 -18.930 1.00 41.09 160 ALA A C 1
ATOM 1292 O O . ALA A 1 160 ? 12.177 -12.954 -17.796 1.00 41.09 160 ALA A O 1
ATOM 1293 N N . MET A 1 161 ? 11.772 -14.035 -19.739 1.00 41.94 161 MET A N 1
ATOM 1294 C CA . MET A 1 161 ? 10.460 -14.562 -19.363 1.00 41.94 161 MET A CA 1
ATOM 1295 C C . MET A 1 161 ? 10.600 -15.521 -18.179 1.00 41.94 161 MET A C 1
ATOM 1297 O O . MET A 1 161 ? 11.469 -16.391 -18.173 1.00 41.94 161 MET A O 1
ATOM 1301 N N . ILE A 1 162 ? 9.756 -15.344 -17.163 1.00 48.00 162 ILE A N 1
ATOM 1302 C CA . ILE A 1 162 ? 9.640 -16.307 -16.065 1.00 48.00 162 ILE A CA 1
ATOM 1303 C C . ILE A 1 162 ? 8.535 -17.272 -16.438 1.00 48.00 162 ILE A C 1
ATOM 1305 O O . ILE A 1 162 ? 7.361 -16.949 -16.270 1.00 48.00 162 ILE A O 1
ATOM 1309 N N . ASP A 1 163 ? 8.909 -18.457 -16.893 1.00 43.41 163 ASP A N 1
ATOM 1310 C CA . ASP A 1 163 ? 7.945 -19.509 -17.173 1.00 43.41 163 ASP A CA 1
ATOM 1311 C C . ASP A 1 163 ? 7.084 -19.798 -15.925 1.00 43.41 163 ASP A C 1
ATOM 1313 O O . ASP A 1 163 ? 7.606 -19.965 -14.819 1.00 43.41 163 ASP A O 1
ATOM 1317 N N . ASN A 1 164 ? 5.761 -19.901 -16.128 1.00 51.88 164 ASN A N 1
ATOM 1318 C CA . ASN A 1 164 ? 4.729 -20.388 -15.185 1.00 51.88 164 ASN A CA 1
ATOM 1319 C C . ASN A 1 164 ? 3.917 -19.381 -14.343 1.00 51.88 164 ASN A C 1
ATOM 1321 O O . ASN A 1 164 ? 3.197 -19.809 -13.441 1.00 51.88 164 ASN A O 1
ATOM 1325 N N . HIS A 1 165 ? 3.920 -18.076 -14.630 1.00 57.09 165 HIS A N 1
ATOM 1326 C CA . HIS A 1 165 ? 2.978 -17.159 -13.963 1.00 57.09 165 HIS A CA 1
ATOM 1327 C C . HIS A 1 165 ? 1.637 -17.047 -14.724 1.00 57.09 165 HIS A C 1
ATOM 1329 O O . HIS A 1 165 ? 1.641 -16.844 -15.937 1.00 57.09 165 HIS A O 1
ATOM 1335 N N . LEU A 1 166 ? 0.488 -17.098 -14.026 1.00 58.84 166 LEU A N 1
ATOM 1336 C CA . LEU A 1 166 ? -0.867 -17.058 -14.629 1.00 58.84 166 LEU A CA 1
ATOM 1337 C C . LEU A 1 166 ? -1.070 -15.872 -15.591 1.00 58.84 166 LEU A C 1
ATOM 1339 O O . LEU A 1 166 ? -1.654 -16.017 -16.659 1.00 58.84 166 LEU A O 1
ATOM 1343 N N . LEU A 1 167 ? -0.528 -14.705 -15.241 1.00 60.94 167 LEU A N 1
ATOM 1344 C CA . LEU A 1 167 ? -0.576 -13.499 -16.079 1.00 60.94 167 LEU A CA 1
ATOM 1345 C C . L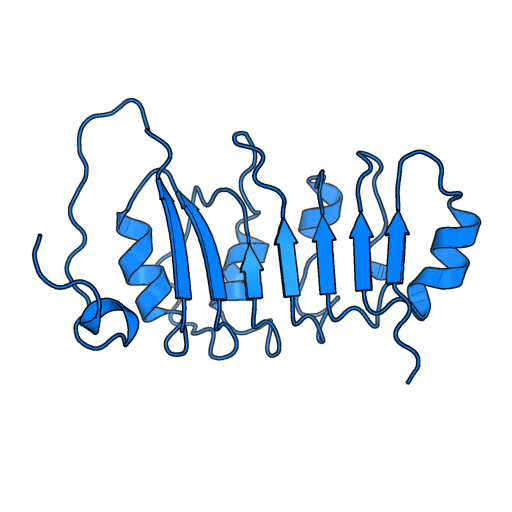EU A 1 167 ? 0.267 -13.562 -17.364 1.00 60.94 167 LEU A C 1
ATOM 1347 O O . LEU A 1 167 ? -0.015 -12.820 -18.298 1.00 60.94 167 LEU A O 1
ATOM 1351 N N . GLN A 1 168 ? 1.282 -14.426 -17.444 1.00 52.12 168 GLN A N 1
ATOM 1352 C CA . GLN A 1 168 ? 2.091 -14.565 -18.661 1.00 52.12 168 GLN A CA 1
ATOM 1353 C C . GLN A 1 168 ? 1.419 -15.444 -19.719 1.00 52.12 168 GLN A C 1
ATOM 1355 O O . GLN A 1 168 ? 1.739 -15.323 -20.894 1.00 52.12 168 GLN A O 1
ATOM 1360 N N . GLN A 1 169 ? 0.432 -16.261 -19.336 1.00 44.78 169 GLN A N 1
ATOM 1361 C CA . GLN A 1 169 ? -0.370 -17.045 -20.284 1.00 44.78 169 GLN A CA 1
ATOM 1362 C C . GLN A 1 169 ? -1.338 -16.178 -21.111 1.00 44.78 169 GLN A C 1
ATOM 1364 O O . GLN A 1 169 ? -1.901 -16.656 -22.091 1.00 44.78 169 GLN A O 1
ATOM 1369 N N . ILE A 1 170 ? -1.541 -14.910 -20.726 1.00 44.78 170 ILE A N 1
ATOM 1370 C CA . ILE A 1 170 ? -2.486 -13.980 -21.370 1.00 44.78 170 ILE A CA 1
ATOM 1371 C C . ILE A 1 170 ? -1.776 -13.056 -22.377 1.00 44.78 170 ILE A C 1
ATOM 1373 O O . ILE A 1 170 ? -2.416 -12.502 -23.269 1.00 44.78 170 ILE A O 1
ATOM 1377 N N . ILE A 1 171 ? -0.448 -12.925 -22.298 1.00 37.75 171 ILE A N 1
ATOM 1378 C CA . ILE A 1 171 ? 0.342 -12.159 -23.269 1.00 37.75 171 ILE A CA 1
ATOM 1379 C C . ILE A 1 171 ? 0.705 -13.096 -24.430 1.00 37.75 171 ILE A C 1
ATOM 1381 O O . ILE A 1 171 ? 1.813 -13.618 -24.515 1.00 37.75 171 ILE A O 1
ATOM 1385 N N . GLY A 1 172 ? -0.268 -13.358 -25.305 1.00 28.50 172 GLY A N 1
ATOM 1386 C CA . GLY A 1 172 ? -0.004 -13.929 -26.628 1.00 28.50 172 GLY A CA 1
ATOM 1387 C C . GLY A 1 172 ? 0.834 -12.963 -27.484 1.00 28.50 172 GLY A C 1
ATOM 1388 O O . GLY A 1 172 ? 0.830 -11.760 -27.210 1.00 28.50 172 GLY A O 1
ATOM 1389 N N . PRO A 1 173 ? 1.573 -13.465 -28.490 1.00 27.56 173 PRO A N 1
ATOM 1390 C CA . PRO A 1 173 ? 2.484 -12.644 -29.281 1.00 27.56 173 PRO A CA 1
ATOM 1391 C C . PRO A 1 173 ? 1.709 -11.540 -30.014 1.00 27.56 173 PRO A C 1
ATOM 1393 O O . PRO A 1 173 ? 0.672 -11.813 -30.620 1.00 27.56 173 PRO A O 1
ATOM 1396 N N . ILE A 1 174 ? 2.221 -10.308 -29.928 1.00 33.88 174 ILE A N 1
ATOM 1397 C CA . ILE A 1 174 ? 1.851 -9.192 -30.813 1.00 33.88 174 ILE A CA 1
ATOM 1398 C C . ILE A 1 174 ? 2.562 -9.397 -32.150 1.00 33.88 174 ILE A C 1
ATOM 1400 O O . ILE A 1 174 ? 3.772 -9.720 -32.105 1.00 33.88 174 ILE A O 1
#

Secondary structure (DSSP, 8-state):
---EEEEE-TT--HHHHHHHGGGEEEEEE-SSS---GGG-TT-SEEEESS--HHHHHH--TTT-TT--EEEE---TT-BPPHHHHHHHHHT-STT--EEEEEE-----TT-----SS--EEEEEES-TTHHHHHHHH-TT--EEEEEE---SS---PPPPP-TT-GGGGS----